Protein AF-A0A7W1PFG7-F1 (afdb_monomer)

Radius of gyration: 17.58 Å; Cα contacts (8 Å, |Δi|>4): 79; chains: 1; bounding box: 38×34×42 Å

Sequence (117 aa):
MRPTDVVSVFAPPLLTSGVEWMVAGGVAAIVYGEPRFTQDVDIVAALHPSNASAFAGLFPDSDFYRFRFQGASERHLRDVRAMLRVLGDTVDVAALQHEADVMGLSAQWEEMERLGE

Mean predicted aligned error: 11.31 Å

pLDDT: mean 84.61, std 11.27, range [48.56, 95.88]

Solvent-accessible surface area (backbone atoms only — not comparable to full-atom values): 7364 Å² total; per-residue (Å²): 131,81,73,85,52,66,62,72,66,54,46,62,54,47,70,74,63,78,54,57,66,46,73,33,63,58,54,38,39,43,76,76,68,42,93,71,91,65,94,66,76,42,73,51,65,68,72,46,89,91,44,46,67,60,60,55,58,65,57,44,74,92,84,34,92,78,84,89,75,94,54,78,68,63,50,54,29,53,50,52,44,52,48,51,64,73,48,41,92,82,49,66,61,68,60,52,50,52,51,31,48,76,73,70,36,48,69,57,50,55,49,30,59,59,77,71,120

Structure (mmCIF, N/CA/C/O backbone):
data_AF-A0A7W1PFG7-F1
#
_entry.id   AF-A0A7W1PFG7-F1
#
loop_
_atom_site.group_PDB
_atom_site.id
_atom_site.type_symbol
_atom_site.label_atom_id
_atom_site.label_alt_id
_atom_site.label_comp_id
_atom_site.label_asym_id
_atom_site.label_entity_id
_atom_site.label_seq_id
_atom_site.pdbx_PDB_ins_code
_atom_site.Cartn_x
_atom_site.Cartn_y
_atom_site.Cartn_z
_atom_site.occupancy
_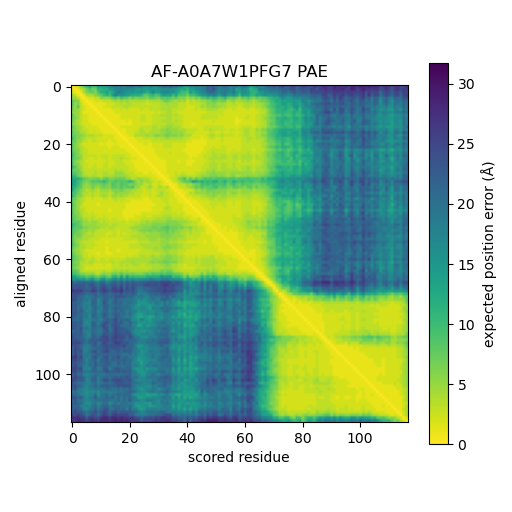atom_site.B_iso_or_equiv
_atom_site.auth_seq_id
_atom_site.auth_comp_id
_atom_site.auth_asym_id
_atom_site.auth_atom_id
_atom_site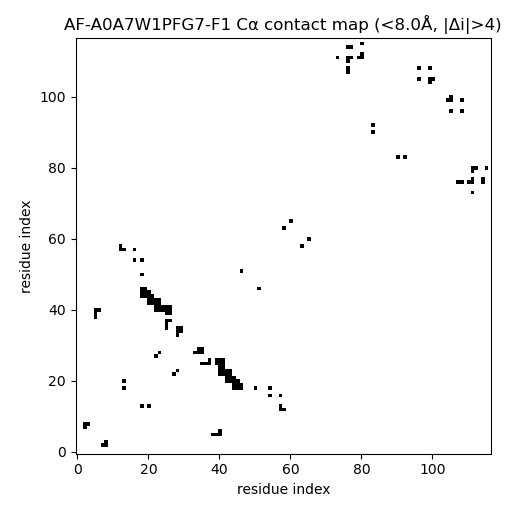.pdbx_PDB_model_num
ATOM 1 N N . MET A 1 1 ? 5.955 20.129 8.516 1.00 50.41 1 MET A N 1
ATOM 2 C CA . MET A 1 1 ? 6.401 19.303 7.373 1.00 50.41 1 MET A CA 1
ATOM 3 C C . MET A 1 1 ? 5.638 17.993 7.452 1.00 50.41 1 MET A C 1
ATOM 5 O O . MET A 1 1 ? 5.497 17.498 8.564 1.00 50.41 1 MET A O 1
ATOM 9 N N . ARG A 1 2 ? 5.073 17.481 6.351 1.00 58.06 2 ARG A N 1
ATOM 10 C CA . ARG A 1 2 ? 4.454 16.145 6.381 1.00 58.06 2 ARG A CA 1
ATOM 11 C C . ARG A 1 2 ? 5.570 15.100 6.549 1.00 58.06 2 ARG A C 1
ATOM 13 O O . ARG A 1 2 ? 6.618 15.296 5.930 1.00 58.06 2 ARG A O 1
ATOM 20 N N . PRO A 1 3 ? 5.394 14.068 7.393 1.00 62.53 3 PRO A N 1
ATOM 21 C CA . PRO A 1 3 ? 6.336 12.956 7.461 1.00 62.53 3 PRO A CA 1
ATOM 22 C C . PRO A 1 3 ? 6.550 12.373 6.063 1.00 62.53 3 PRO A C 1
ATOM 24 O O . PRO A 1 3 ? 5.598 12.258 5.292 1.00 62.53 3 PRO A O 1
ATOM 27 N N . THR A 1 4 ? 7.799 12.073 5.717 1.00 66.50 4 THR A N 1
ATOM 28 C CA . THR A 1 4 ? 8.158 11.477 4.421 1.00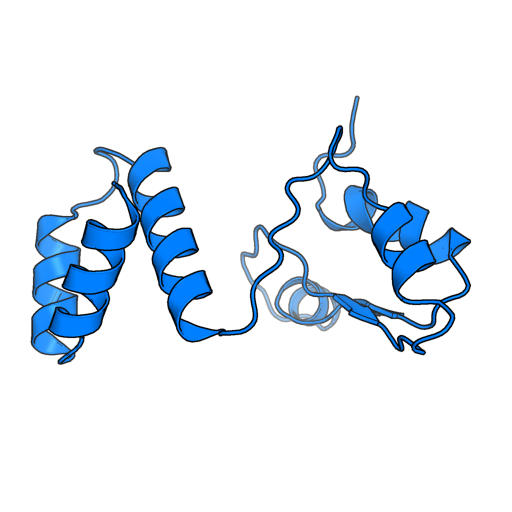 66.50 4 THR A CA 1
ATOM 29 C C . THR A 1 4 ? 8.253 9.958 4.486 1.00 66.50 4 THR A C 1
ATOM 31 O O . THR A 1 4 ? 8.387 9.321 3.447 1.00 66.50 4 THR A O 1
ATOM 34 N N . ASP A 1 5 ? 8.213 9.364 5.680 1.00 82.31 5 ASP A N 1
ATOM 35 C CA . ASP A 1 5 ? 8.140 7.918 5.822 1.00 82.31 5 ASP A CA 1
ATOM 36 C C . ASP A 1 5 ? 6.696 7.442 5.627 1.00 82.31 5 ASP A C 1
ATOM 38 O O . ASP A 1 5 ? 5.745 7.999 6.180 1.00 82.31 5 ASP A O 1
ATOM 42 N N . VAL A 1 6 ? 6.536 6.392 4.824 1.00 80.69 6 VAL A N 1
ATOM 43 C CA . VAL A 1 6 ? 5.219 5.858 4.463 1.00 80.69 6 VAL A CA 1
ATOM 44 C C . VAL A 1 6 ? 4.434 5.392 5.691 1.00 80.69 6 VAL A C 1
ATOM 46 O O . VAL A 1 6 ? 3.231 5.612 5.770 1.00 80.69 6 VAL A O 1
ATOM 49 N N . VAL A 1 7 ? 5.095 4.839 6.710 1.00 87.12 7 VAL A N 1
ATOM 50 C CA . VAL A 1 7 ? 4.419 4.331 7.913 1.00 87.12 7 VAL A CA 1
ATOM 51 C C . VAL A 1 7 ? 3.742 5.456 8.697 1.00 87.12 7 VAL A C 1
ATOM 53 O O . VAL A 1 7 ? 2.574 5.323 9.058 1.00 87.12 7 VAL A O 1
ATOM 56 N N . SER A 1 8 ? 4.416 6.585 8.916 1.00 87.62 8 SER A N 1
ATOM 57 C CA . SER A 1 8 ? 3.855 7.713 9.672 1.00 87.62 8 SER A CA 1
ATOM 58 C C . SER A 1 8 ? 2.718 8.427 8.945 1.00 87.62 8 SER A C 1
ATOM 60 O O . SER A 1 8 ? 1.941 9.130 9.590 1.00 87.62 8 SER A O 1
ATOM 62 N N . VAL A 1 9 ? 2.587 8.249 7.627 1.00 89.12 9 VAL A N 1
ATOM 63 C CA . VAL A 1 9 ? 1.434 8.752 6.868 1.00 89.12 9 VAL A CA 1
ATOM 64 C C . VAL A 1 9 ? 0.184 7.908 7.141 1.00 89.12 9 VAL A C 1
ATOM 66 O O . VAL A 1 9 ? -0.891 8.468 7.349 1.00 89.12 9 VAL A O 1
ATOM 69 N N . PHE A 1 10 ? 0.311 6.576 7.178 1.00 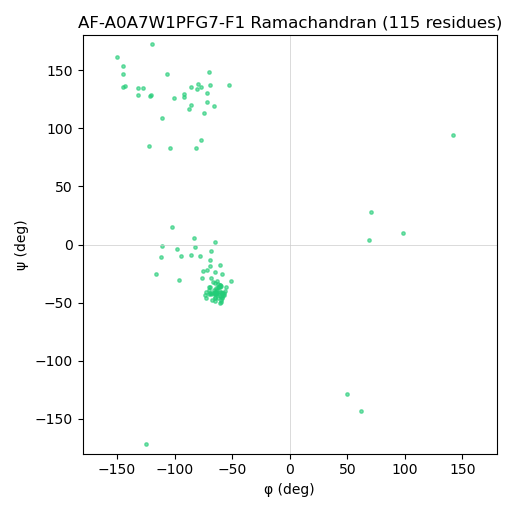91.00 10 PHE A N 1
ATOM 70 C CA . PHE A 1 10 ? -0.842 5.666 7.254 1.00 91.00 10 PHE A CA 1
ATOM 71 C C . PHE A 1 10 ? -1.189 5.187 8.671 1.00 91.00 10 PHE A C 1
ATOM 73 O O . PHE A 1 10 ? -2.361 4.950 8.957 1.00 91.00 10 PHE A O 1
ATOM 80 N N . ALA A 1 11 ? -0.219 5.057 9.579 1.00 91.38 11 ALA A N 1
ATOM 81 C CA . ALA A 1 11 ? -0.454 4.505 10.915 1.00 91.38 11 ALA A CA 1
ATOM 82 C C . ALA A 1 11 ? -1.376 5.363 11.810 1.00 91.38 11 ALA A C 1
ATOM 84 O O . ALA A 1 11 ? -2.237 4.781 12.473 1.00 91.38 11 ALA A O 1
ATOM 85 N N . PRO A 1 12 ? -1.273 6.711 11.860 1.00 92.44 12 PRO A N 1
ATOM 86 C CA . PRO A 1 12 ? -2.081 7.492 12.798 1.00 92.44 12 PRO A CA 1
ATOM 87 C C . PRO A 1 12 ? -3.603 7.377 12.576 1.00 92.44 12 PRO A C 1
ATOM 89 O O . PRO A 1 12 ? -4.301 7.123 13.559 1.00 92.44 12 PRO A O 1
ATOM 92 N N . PRO A 1 13 ? -4.145 7.479 11.340 1.00 93.06 13 PRO A N 1
ATOM 93 C CA . PRO A 1 13 ? -5.572 7.236 11.098 1.00 93.06 13 PRO A CA 1
ATOM 94 C C . PRO A 1 13 ? -6.014 5.803 11.434 1.00 93.06 13 PRO A C 1
ATOM 96 O O . PRO A 1 13 ? -7.126 5.593 11.913 1.00 93.06 13 PRO A O 1
ATOM 99 N N . LEU A 1 14 ? -5.148 4.804 11.219 1.00 93.56 14 LEU A N 1
ATOM 100 C CA . LEU A 1 14 ? -5.454 3.403 11.529 1.00 93.56 14 LEU A CA 1
ATOM 101 C C . LEU A 1 14 ? -5.534 3.158 13.040 1.00 93.56 14 LEU A C 1
ATOM 103 O O . LEU A 1 14 ? -6.461 2.492 13.500 1.00 93.56 14 LEU A O 1
ATOM 107 N N . LEU A 1 15 ? -4.621 3.739 13.826 1.00 92.44 15 LEU A N 1
ATOM 108 C CA . LEU A 1 15 ? -4.610 3.624 15.290 1.00 92.44 15 LEU A CA 1
ATOM 109 C C . LEU A 1 15 ? -5.882 4.180 15.9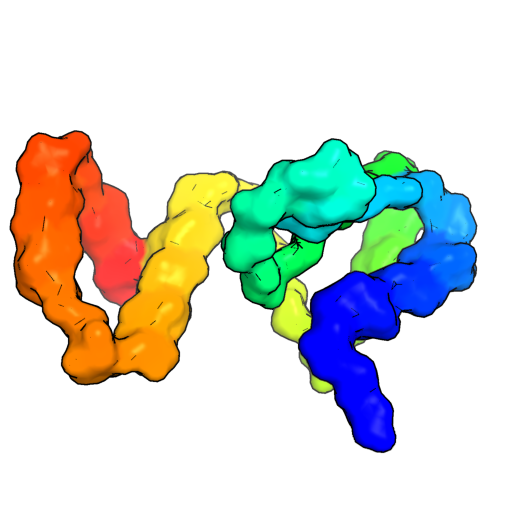42 1.00 92.44 15 LEU A C 1
ATOM 111 O O . LEU A 1 15 ? -6.346 3.635 16.941 1.00 92.44 15 LEU A O 1
ATOM 115 N N . THR A 1 16 ? -6.461 5.244 15.385 1.00 91.56 16 THR A N 1
ATOM 116 C CA . THR A 1 16 ? -7.683 5.864 15.922 1.00 91.56 16 THR A CA 1
ATOM 117 C C . THR A 1 16 ? -8.970 5.213 15.413 1.00 91.56 16 THR A C 1
ATOM 119 O O . THR A 1 16 ? -10.045 5.507 15.932 1.00 91.56 16 THR A O 1
ATOM 122 N N . SER A 1 17 ? -8.880 4.309 14.433 1.00 92.06 17 SER A N 1
ATOM 123 C CA . SER A 1 17 ? -10.043 3.687 13.788 1.00 92.06 17 SER A CA 1
ATOM 124 C C . SER A 1 17 ? -10.740 2.610 14.623 1.00 92.06 17 SER A C 1
ATOM 126 O O . SER A 1 17 ? -11.900 2.290 14.365 1.00 92.06 17 SER A O 1
ATOM 128 N N . GLY A 1 18 ? -10.030 2.010 15.586 1.00 89.44 18 GLY A N 1
ATOM 129 C CA . GLY A 1 18 ? -10.500 0.840 16.336 1.00 89.44 18 GLY A CA 1
ATOM 130 C C . GLY A 1 18 ? -10.600 -0.456 15.516 1.00 89.44 18 GLY A C 1
ATOM 131 O O . GLY A 1 18 ? -11.056 -1.466 16.045 1.00 89.44 18 GLY A O 1
ATOM 132 N N . VAL A 1 19 ? -10.190 -0.448 14.242 1.00 91.69 19 VAL A N 1
ATOM 133 C CA . VAL A 1 19 ? -10.068 -1.649 13.405 1.00 91.69 19 VAL A CA 1
ATOM 134 C C . VAL A 1 19 ? -8.763 -2.358 13.747 1.00 91.69 19 VAL A C 1
ATOM 136 O O . VAL A 1 19 ? -7.739 -1.707 13.917 1.00 91.69 19 VAL A O 1
ATOM 139 N N . GLU A 1 20 ? -8.780 -3.686 13.842 1.00 93.69 20 GLU A N 1
ATOM 140 C CA . GLU A 1 20 ? -7.548 -4.466 13.980 1.00 93.69 20 GLU A CA 1
ATOM 141 C C . GLU A 1 20 ? -6.784 -4.464 12.651 1.00 93.69 20 GLU A C 1
ATOM 143 O O . GLU A 1 20 ? -7.360 -4.717 11.589 1.00 93.69 20 GLU A O 1
ATOM 148 N N . TRP A 1 21 ? -5.491 -4.151 12.694 1.00 94.56 21 TRP A N 1
ATOM 149 C CA . TRP A 1 21 ? -4.659 -4.034 11.503 1.00 94.56 21 TRP A CA 1
ATOM 150 C C . TRP A 1 21 ? -3.208 -4.405 11.793 1.00 94.56 21 TRP A C 1
ATOM 152 O O . TRP A 1 21 ? -2.758 -4.386 12.938 1.00 94.56 21 TRP A O 1
ATOM 162 N N . MET A 1 22 ? -2.463 -4.708 10.735 1.00 94.38 22 MET A N 1
ATOM 163 C CA . MET A 1 22 ? -1.020 -4.912 10.793 1.00 94.38 22 MET A CA 1
ATOM 164 C C . MET A 1 22 ? -0.338 -4.411 9.520 1.00 94.38 22 MET A C 1
ATOM 166 O O . MET A 1 22 ? -0.942 -4.388 8.444 1.00 94.38 22 MET A O 1
ATOM 170 N N . VAL A 1 23 ? 0.938 -4.044 9.651 1.00 93.38 23 VAL A N 1
ATOM 171 C CA . VAL A 1 23 ? 1.829 -3.816 8.509 1.00 93.38 23 VAL A CA 1
ATOM 172 C C . VAL A 1 23 ? 2.273 -5.165 7.950 1.00 93.38 23 VAL A C 1
ATOM 174 O O . VAL A 1 23 ? 2.650 -6.059 8.705 1.00 93.38 23 VAL A O 1
ATOM 177 N N . ALA A 1 24 ? 2.252 -5.295 6.630 1.00 92.31 24 ALA A N 1
ATOM 178 C CA . ALA A 1 24 ? 2.707 -6.466 5.897 1.00 92.31 24 ALA A CA 1
ATOM 179 C C . ALA A 1 24 ? 3.767 -6.077 4.848 1.00 92.31 24 ALA A C 1
ATOM 181 O O . ALA A 1 24 ? 4.270 -4.950 4.823 1.00 92.31 24 ALA A O 1
ATOM 182 N N . GLY A 1 25 ? 4.132 -7.039 3.998 1.00 91.69 25 GLY A N 1
ATOM 183 C CA . GLY A 1 25 ? 4.964 -6.800 2.821 1.00 91.69 25 GLY A CA 1
ATOM 184 C C . GLY A 1 25 ? 6.366 -6.277 3.129 1.00 91.69 25 GLY A C 1
ATOM 185 O O . GLY A 1 25 ? 7.009 -6.702 4.092 1.00 91.69 25 GLY A O 1
ATOM 186 N N . GLY A 1 26 ? 6.863 -5.377 2.276 1.00 91.31 26 GLY A N 1
ATOM 187 C CA . GLY A 1 26 ? 8.253 -4.910 2.316 1.00 91.31 26 GLY A CA 1
ATOM 188 C C . GLY A 1 26 ? 8.639 -4.234 3.632 1.00 91.31 26 GLY A C 1
ATOM 189 O O . GLY A 1 26 ? 9.710 -4.510 4.167 1.00 91.31 26 GLY A O 1
ATOM 190 N N . VAL A 1 27 ? 7.752 -3.407 4.193 1.00 91.94 27 VAL A N 1
ATOM 191 C CA . VAL A 1 27 ? 8.000 -2.731 5.476 1.00 91.94 27 VAL A CA 1
ATOM 192 C C . VAL A 1 27 ? 8.103 -3.740 6.621 1.00 91.94 27 VAL A C 1
ATOM 194 O O . VAL A 1 27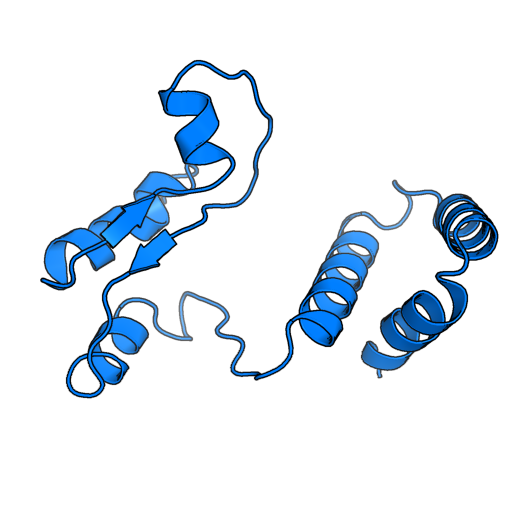 ? 9.003 -3.626 7.451 1.00 91.94 27 VAL A O 1
ATOM 197 N N . ALA A 1 28 ? 7.233 -4.754 6.657 1.00 92.00 28 ALA A N 1
ATOM 198 C CA . ALA A 1 28 ? 7.315 -5.803 7.671 1.00 92.00 28 ALA A CA 1
ATOM 199 C C . ALA A 1 28 ? 8.629 -6.598 7.558 1.00 92.00 28 ALA A C 1
ATOM 201 O O . ALA A 1 28 ? 9.288 -6.828 8.569 1.00 92.00 28 ALA A O 1
ATOM 202 N N . ALA A 1 29 ? 9.059 -6.948 6.342 1.00 91.81 29 ALA A N 1
ATOM 203 C CA . ALA A 1 29 ? 10.320 -7.659 6.112 1.00 91.81 29 ALA A CA 1
ATOM 204 C C . ALA A 1 29 ? 11.539 -6.883 6.651 1.00 91.81 29 ALA A C 1
ATOM 206 O O . ALA A 1 29 ? 12.389 -7.463 7.328 1.00 91.81 29 ALA A O 1
ATOM 207 N N . ILE A 1 30 ? 11.571 -5.558 6.453 1.00 91.06 30 ILE A N 1
ATOM 208 C CA . ILE A 1 30 ? 12.618 -4.678 7.003 1.00 91.06 30 ILE A CA 1
ATOM 209 C C . ILE A 1 30 ? 12.652 -4.748 8.534 1.00 91.06 30 ILE A C 1
ATOM 211 O O . ILE A 1 30 ? 13.727 -4.872 9.121 1.00 91.06 30 ILE A O 1
ATOM 215 N N . VAL A 1 31 ? 11.487 -4.710 9.192 1.00 88.06 31 VAL A N 1
ATOM 216 C CA . VAL A 1 31 ? 11.386 -4.800 10.661 1.00 88.06 31 VAL A CA 1
ATOM 217 C C . VAL A 1 31 ? 11.915 -6.138 11.184 1.00 88.06 31 VAL A C 1
ATOM 219 O O . VAL A 1 31 ? 12.564 -6.170 12.228 1.00 88.06 31 VAL A O 1
ATOM 222 N N . TYR A 1 32 ? 11.691 -7.231 10.451 1.00 88.69 32 TYR A N 1
ATOM 223 C CA . TYR A 1 32 ? 12.203 -8.561 10.797 1.00 88.69 32 TYR A CA 1
ATOM 224 C C . TYR A 1 32 ? 13.650 -8.821 10.340 1.00 88.69 32 TYR A C 1
ATOM 226 O O . TYR A 1 32 ? 14.170 -9.914 10.561 1.00 88.69 32 TYR A O 1
ATOM 234 N N . GLY A 1 33 ? 14.333 -7.814 9.786 1.00 89.25 33 GLY A N 1
ATOM 235 C CA . GLY A 1 33 ? 15.770 -7.852 9.514 1.00 89.25 33 GLY A CA 1
ATOM 236 C C . GLY A 1 33 ? 16.160 -8.205 8.079 1.00 89.25 33 GLY A C 1
ATOM 237 O O . GLY A 1 33 ? 17.345 -8.409 7.824 1.00 89.25 33 GLY A O 1
ATOM 238 N N . GLU A 1 34 ? 15.214 -8.250 7.139 1.00 83.50 34 GLU A N 1
ATOM 239 C CA . GLU A 1 34 ? 15.522 -8.411 5.716 1.00 83.50 34 GLU A CA 1
ATOM 240 C C . GLU A 1 34 ? 15.773 -7.044 5.055 1.00 83.50 34 GLU A C 1
ATOM 242 O O . GLU A 1 34 ? 14.860 -6.217 4.974 1.00 83.50 34 GLU A O 1
ATOM 247 N N . PRO A 1 35 ? 16.987 -6.768 4.540 1.00 84.06 35 PRO A N 1
ATOM 248 C CA . PRO A 1 35 ? 17.250 -5.533 3.816 1.00 84.06 35 PRO A CA 1
ATOM 249 C C . PRO A 1 35 ? 16.436 -5.502 2.523 1.00 84.06 35 PRO A C 1
ATOM 251 O O . PRO A 1 35 ? 16.621 -6.337 1.637 1.00 84.06 35 PRO A O 1
ATOM 254 N N . ARG A 1 36 ? 15.552 -4.513 2.390 1.00 83.56 36 ARG A N 1
ATOM 255 C CA . ARG A 1 36 ? 14.736 -4.329 1.191 1.00 83.56 36 ARG A CA 1
ATOM 256 C C . ARG A 1 36 ? 14.529 -2.852 0.905 1.00 83.56 36 ARG A C 1
ATOM 258 O O . ARG A 1 36 ? 14.410 -2.041 1.818 1.00 83.56 36 ARG A O 1
ATOM 265 N N . PHE A 1 37 ? 14.451 -2.518 -0.375 1.00 83.19 37 PHE A N 1
ATOM 266 C CA . PHE A 1 37 ? 13.915 -1.239 -0.811 1.00 83.19 37 PHE A CA 1
ATOM 267 C C . PHE A 1 37 ? 12.415 -1.399 -1.073 1.00 83.19 37 PHE A C 1
ATOM 269 O O . PHE A 1 37 ? 12.011 -2.303 -1.801 1.00 83.19 37 PHE A O 1
ATOM 276 N N . THR A 1 38 ? 11.600 -0.545 -0.463 1.00 84.12 38 THR A N 1
ATOM 277 C CA . THR A 1 38 ? 10.142 -0.502 -0.640 1.00 84.12 38 THR A CA 1
ATOM 278 C C . THR A 1 38 ? 9.732 0.969 -0.608 1.00 84.12 38 THR A C 1
ATOM 280 O O . THR A 1 38 ? 10.270 1.737 0.192 1.00 84.12 38 THR A O 1
ATOM 283 N N . GLN A 1 39 ? 8.843 1.387 -1.507 1.00 85.31 39 GLN A N 1
ATOM 284 C CA . GLN A 1 39 ? 8.323 2.765 -1.553 1.00 85.31 39 GLN A CA 1
ATOM 285 C C . GLN A 1 39 ? 6.843 2.853 -1.169 1.00 85.31 39 GLN A C 1
ATOM 287 O O . GLN A 1 39 ? 6.271 3.939 -1.117 1.00 85.31 39 GLN A O 1
ATOM 292 N N . ASP A 1 40 ? 6.238 1.712 -0.885 1.00 87.31 40 ASP A N 1
ATOM 293 C CA . ASP A 1 40 ? 4.856 1.509 -0.496 1.00 87.31 40 ASP A CA 1
ATOM 294 C C . ASP A 1 40 ? 4.774 0.867 0.897 1.00 87.31 40 ASP A C 1
ATOM 296 O O . ASP A 1 40 ? 5.777 0.488 1.510 1.00 87.31 40 ASP A O 1
ATOM 300 N N . VAL A 1 41 ? 3.551 0.784 1.418 1.00 91.00 41 VAL A N 1
ATOM 301 C CA . VAL A 1 41 ? 3.234 0.038 2.633 1.00 91.00 41 VAL A CA 1
ATOM 302 C C . VAL A 1 41 ? 2.014 -0.832 2.379 1.00 91.00 41 VAL A C 1
ATOM 304 O O . VAL A 1 41 ? 0.974 -0.353 1.925 1.00 91.00 41 VAL A O 1
ATOM 307 N N . ASP A 1 42 ? 2.139 -2.111 2.706 1.00 92.19 42 ASP A N 1
ATOM 308 C CA . ASP A 1 42 ? 1.027 -3.048 2.687 1.00 92.19 42 ASP A CA 1
ATOM 309 C C . ASP A 1 42 ? 0.371 -3.078 4.068 1.00 92.19 42 ASP A C 1
ATOM 311 O O . ASP A 1 42 ? 1.044 -3.254 5.087 1.00 92.19 42 ASP A O 1
ATOM 315 N N . ILE A 1 43 ? -0.951 -2.925 4.106 1.00 92.31 43 ILE A N 1
ATOM 316 C CA . ILE A 1 43 ? -1.744 -2.987 5.336 1.00 92.31 43 ILE A CA 1
ATOM 317 C C . ILE A 1 43 ? -2.779 -4.099 5.201 1.00 92.31 43 ILE A C 1
ATOM 319 O O . ILE A 1 43 ? -3.568 -4.117 4.257 1.00 92.31 43 ILE A O 1
ATOM 323 N N . VAL A 1 44 ? -2.812 -5.000 6.181 1.00 93.75 44 VAL A N 1
ATOM 324 C CA . VAL A 1 44 ? -3.910 -5.958 6.359 1.00 93.75 44 VAL A CA 1
ATOM 325 C C . VAL A 1 44 ? -4.808 -5.422 7.464 1.00 93.75 44 VAL A C 1
ATOM 327 O O . VAL A 1 44 ? -4.322 -5.135 8.554 1.00 93.75 44 VAL A O 1
ATOM 330 N N . ALA A 1 45 ? -6.105 -5.281 7.192 1.00 92.50 45 ALA A N 1
ATOM 331 C CA . ALA A 1 45 ? -7.091 -4.789 8.152 1.00 92.50 45 ALA A CA 1
ATOM 332 C C . ALA A 1 45 ? -8.277 -5.757 8.265 1.00 92.50 45 ALA A C 1
ATOM 334 O O . ALA A 1 45 ? -8.819 -6.216 7.256 1.00 92.50 45 ALA A O 1
ATOM 335 N N . ALA A 1 46 ? -8.704 -6.045 9.494 1.00 93.38 46 ALA A N 1
ATOM 336 C CA . ALA A 1 46 ? -9.850 -6.895 9.791 1.00 93.38 46 ALA A CA 1
ATOM 337 C C . ALA A 1 46 ? -11.156 -6.093 9.667 1.00 93.38 46 ALA A C 1
ATOM 339 O O . ALA A 1 46 ? -11.699 -5.561 10.639 1.00 93.38 46 ALA A O 1
ATOM 340 N N . LEU A 1 47 ? -11.655 -5.973 8.437 1.00 91.44 47 LEU A N 1
ATOM 341 C CA . LEU A 1 47 ? -12.869 -5.215 8.143 1.00 91.44 47 LEU A CA 1
ATOM 342 C C . LEU A 1 47 ? -14.130 -6.061 8.329 1.00 91.44 47 LEU A C 1
ATOM 344 O O . LEU A 1 47 ? -14.235 -7.187 7.847 1.00 91.44 47 LEU A O 1
ATOM 348 N N . HIS A 1 48 ? -15.128 -5.459 8.967 1.00 88.62 48 HIS A N 1
ATOM 349 C CA . HIS A 1 48 ? -16.496 -5.955 9.018 1.00 88.62 48 HIS A CA 1
ATOM 350 C C . HIS A 1 48 ? -17.368 -5.067 8.113 1.00 88.62 48 HIS A C 1
ATOM 352 O O . HIS A 1 48 ? -17.136 -3.858 8.041 1.00 88.62 48 HIS A O 1
ATOM 358 N N . PRO A 1 49 ? -18.416 -5.589 7.448 1.00 88.31 49 PRO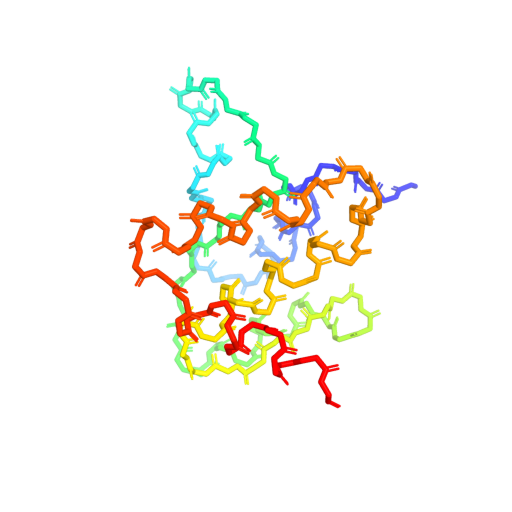 A N 1
ATOM 359 C CA . PRO A 1 49 ? -19.286 -4.767 6.602 1.00 88.31 49 PRO A CA 1
ATOM 360 C C . PRO A 1 49 ? -19.819 -3.496 7.285 1.00 88.31 49 PRO A C 1
ATOM 362 O O . PRO A 1 49 ? -19.985 -2.469 6.632 1.00 88.31 49 PRO A O 1
ATOM 365 N N . SER A 1 50 ? -20.025 -3.533 8.607 1.00 89.88 50 SER A N 1
ATOM 366 C CA . SER A 1 50 ? -20.474 -2.370 9.387 1.00 89.88 50 SER A CA 1
ATOM 367 C C . SER A 1 50 ? -19.419 -1.273 9.579 1.00 89.88 50 SER A C 1
ATOM 369 O O . SER A 1 50 ? -19.799 -0.140 9.856 1.00 89.88 50 SER A O 1
ATOM 371 N N . ASN A 1 51 ? -18.121 -1.574 9.455 1.00 88.31 51 ASN A N 1
ATOM 372 C CA . ASN A 1 51 ? -17.035 -0.608 9.663 1.00 88.31 51 ASN A CA 1
ATOM 373 C C . ASN A 1 51 ? -16.268 -0.256 8.377 1.00 88.31 51 ASN A C 1
ATOM 375 O O . ASN A 1 51 ? -15.543 0.735 8.361 1.00 88.31 51 ASN A O 1
ATOM 379 N N . ALA A 1 52 ? -16.481 -0.989 7.280 1.00 86.69 52 ALA A N 1
ATOM 380 C CA . ALA A 1 52 ? -15.763 -0.785 6.023 1.00 86.69 52 ALA A CA 1
ATOM 381 C C . ALA A 1 52 ? -15.894 0.647 5.468 1.00 86.69 52 ALA A C 1
ATOM 383 O O . ALA A 1 52 ? -14.908 1.231 5.022 1.00 86.69 52 ALA A O 1
ATOM 384 N N . SER A 1 53 ? -17.090 1.249 5.530 1.00 86.31 53 SER A N 1
ATOM 385 C CA . SER A 1 53 ? -17.292 2.628 5.059 1.00 86.31 53 SER A CA 1
ATOM 386 C C . SER A 1 53 ? -16.591 3.663 5.943 1.00 86.31 53 SER A C 1
ATOM 388 O O . SER A 1 53 ? -16.087 4.658 5.426 1.00 86.31 53 SER A O 1
ATOM 390 N N . ALA A 1 54 ? -16.560 3.441 7.260 1.00 87.94 54 ALA A N 1
ATOM 391 C CA . ALA A 1 54 ? -15.874 4.326 8.198 1.00 87.94 54 ALA A CA 1
ATOM 392 C C . ALA A 1 54 ? -14.353 4.230 8.022 1.00 87.94 54 ALA A C 1
ATOM 394 O O . ALA A 1 54 ? -13.681 5.252 7.948 1.00 87.94 54 ALA A O 1
ATOM 395 N N . PHE A 1 55 ? -13.835 3.011 7.849 1.00 90.06 55 PHE A N 1
ATOM 396 C CA . PHE A 1 55 ? -12.428 2.760 7.550 1.00 90.06 55 PHE A CA 1
ATOM 397 C C . PHE A 1 55 ? -11.985 3.452 6.257 1.00 90.06 55 PHE A C 1
ATOM 399 O O . PHE A 1 55 ? -10.975 4.145 6.222 1.00 90.06 55 PHE A O 1
ATOM 406 N N . ALA A 1 56 ? -12.789 3.340 5.200 1.00 87.06 56 ALA A N 1
ATOM 407 C CA . ALA A 1 56 ? -12.585 4.076 3.959 1.00 87.06 56 ALA A CA 1
ATOM 408 C C . ALA A 1 56 ? -12.501 5.602 4.174 1.00 87.06 56 ALA A C 1
ATOM 410 O O . ALA A 1 56 ? -11.737 6.278 3.492 1.00 87.06 56 ALA A O 1
ATOM 411 N N . GLY A 1 57 ? -13.285 6.145 5.107 1.00 90.44 57 GLY A N 1
ATOM 412 C CA . GLY A 1 57 ? -13.297 7.571 5.440 1.00 90.44 57 GLY A CA 1
ATOM 413 C C . GLY A 1 57 ? -12.038 8.080 6.148 1.00 90.44 57 GLY A C 1
ATOM 414 O O . GLY A 1 57 ? -11.845 9.290 6.199 1.00 90.44 57 GLY A O 1
ATOM 415 N N . LEU A 1 58 ? -11.168 7.196 6.652 1.00 92.12 58 LEU A N 1
ATOM 416 C CA . LEU A 1 58 ? -9.886 7.575 7.267 1.00 92.12 58 LEU A CA 1
ATOM 417 C C . LEU A 1 58 ? -8.918 8.218 6.265 1.00 92.12 58 LEU A C 1
ATOM 419 O O . LEU A 1 58 ? -8.027 8.965 6.660 1.00 92.12 58 LEU A O 1
ATOM 423 N N . PHE A 1 59 ? -9.104 7.919 4.978 1.00 90.94 59 PHE A N 1
ATOM 424 C CA . PHE A 1 59 ? -8.269 8.382 3.878 1.00 90.94 59 PHE A CA 1
ATOM 425 C C . PHE A 1 59 ? -9.155 9.133 2.875 1.00 90.94 59 PHE A C 1
ATOM 427 O O . PHE A 1 59 ? -9.690 8.522 1.946 1.00 90.94 59 PHE A O 1
ATOM 434 N N . PRO A 1 60 ? -9.411 10.433 3.093 1.00 89.31 60 PRO A N 1
ATOM 435 C CA . PRO A 1 60 ? -10.319 11.199 2.248 1.00 89.31 60 PRO A CA 1
ATOM 436 C C . PRO A 1 60 ? -9.731 11.435 0.851 1.00 89.31 60 PRO A C 1
ATOM 438 O O . PRO A 1 60 ? -8.525 11.632 0.703 1.00 89.31 60 PRO A O 1
ATOM 441 N N . ASP A 1 61 ? -10.604 11.504 -0.160 1.00 84.44 61 ASP A N 1
ATOM 442 C CA . ASP A 1 61 ? -10.222 11.721 -1.568 1.00 84.44 61 ASP A CA 1
ATOM 443 C C . ASP A 1 61 ? -9.488 13.061 -1.800 1.00 84.44 61 ASP A C 1
ATOM 445 O O . ASP A 1 61 ? -8.823 13.242 -2.816 1.00 84.44 61 ASP A O 1
ATOM 449 N N . SER A 1 62 ? -9.594 14.008 -0.857 1.00 88.19 62 SER A N 1
ATOM 450 C CA . SER A 1 62 ? -8.852 15.276 -0.877 1.00 88.19 62 SER A CA 1
ATOM 451 C C . SER A 1 62 ? -7.349 15.102 -0.667 1.00 88.19 62 SER A C 1
ATOM 453 O O . SER A 1 62 ? -6.572 15.925 -1.146 1.00 88.19 62 SER A O 1
ATOM 455 N N . ASP A 1 63 ? -6.952 14.053 0.056 1.00 86.19 63 ASP A N 1
ATOM 456 C CA . ASP A 1 63 ? -5.566 13.807 0.458 1.00 86.19 63 ASP A CA 1
ATOM 457 C C . ASP A 1 63 ? -4.994 12.527 -0.164 1.00 86.19 63 ASP A C 1
ATOM 459 O O . ASP A 1 63 ? -3.779 12.415 -0.332 1.00 86.19 63 ASP A O 1
ATOM 463 N N . PHE A 1 64 ? -5.858 11.571 -0.521 1.00 86.69 64 PHE A N 1
ATOM 464 C CA . PHE A 1 64 ? -5.475 10.252 -1.010 1.00 86.69 64 PHE A CA 1
ATOM 465 C C . PHE A 1 64 ? -6.242 9.884 -2.275 1.00 86.69 64 PHE A C 1
ATOM 467 O O . PHE A 1 64 ? -7.464 9.970 -2.333 1.00 86.69 64 PHE A O 1
ATOM 474 N N . TYR A 1 65 ? -5.532 9.365 -3.272 1.00 81.81 65 TYR A N 1
ATOM 475 C CA . TYR A 1 65 ? -6.178 8.746 -4.422 1.00 81.81 65 TYR A CA 1
ATOM 476 C C . TYR A 1 65 ? -6.790 7.400 -4.019 1.00 81.81 65 TYR A C 1
ATOM 478 O O . TYR A 1 65 ? -6.087 6.506 -3.546 1.00 81.81 65 TYR A O 1
ATOM 486 N N . ARG A 1 66 ? -8.102 7.237 -4.227 1.00 75.56 66 ARG A N 1
ATOM 487 C CA . ARG A 1 66 ? -8.826 5.993 -3.942 1.00 75.56 66 ARG A CA 1
ATOM 488 C C . ARG A 1 66 ? -9.294 5.313 -5.217 1.00 75.56 66 ARG A C 1
ATOM 490 O O . ARG A 1 66 ? -10.250 5.734 -5.862 1.00 75.56 66 ARG A O 1
ATOM 497 N N . PHE A 1 67 ? -8.664 4.192 -5.535 1.00 62.12 67 PHE A N 1
ATOM 498 C CA . PHE A 1 67 ? -9.095 3.331 -6.630 1.00 62.12 67 PHE A CA 1
ATOM 499 C C . PHE A 1 67 ? -10.179 2.367 -6.127 1.00 62.12 67 PHE A C 1
ATOM 501 O O . PHE A 1 67 ? -9.943 1.586 -5.207 1.00 62.12 67 PHE A O 1
ATOM 508 N N . ARG A 1 68 ? -11.386 2.407 -6.708 1.00 58.88 68 ARG A N 1
ATOM 509 C CA . ARG A 1 68 ? -12.446 1.418 -6.439 1.00 58.88 68 ARG A CA 1
ATOM 510 C C . ARG A 1 68 ? -12.568 0.429 -7.597 1.00 58.88 68 ARG A C 1
ATOM 512 O O . ARG A 1 68 ? -13.471 0.620 -8.396 1.00 58.88 68 ARG A O 1
ATOM 519 N N . PHE A 1 69 ? -11.755 -0.628 -7.690 1.00 52.25 69 PHE A N 1
ATOM 520 C CA . PHE A 1 69 ? -12.042 -1.692 -8.6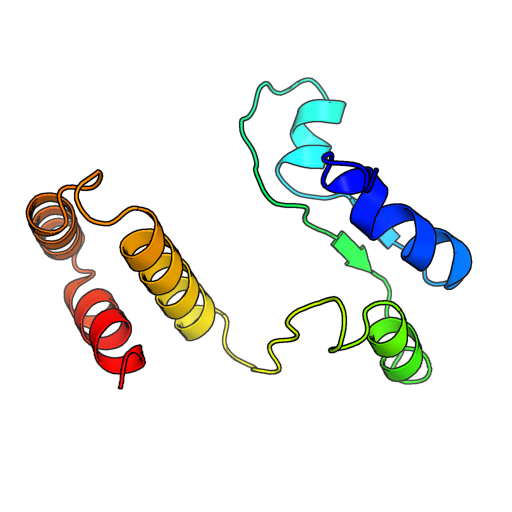72 1.00 52.25 69 PHE A CA 1
ATOM 521 C C . PHE A 1 69 ? -11.676 -3.111 -8.212 1.00 52.25 69 PHE A C 1
ATOM 523 O O . PHE A 1 69 ? -10.613 -3.359 -7.646 1.00 52.25 69 PHE A O 1
ATOM 530 N N . GLN A 1 70 ? -12.615 -4.029 -8.478 1.00 48.56 70 GLN A N 1
ATOM 531 C CA . GLN A 1 70 ? -12.488 -5.486 -8.421 1.00 48.56 70 GLN A CA 1
ATOM 532 C C . GLN A 1 70 ? -11.675 -5.957 -9.636 1.00 48.56 70 GLN A C 1
ATOM 534 O O . GLN A 1 70 ? -12.149 -5.843 -10.759 1.00 48.56 70 GLN A O 1
ATOM 539 N N . GLY A 1 71 ? -10.471 -6.491 -9.412 1.00 49.06 71 GLY A N 1
ATOM 540 C CA . GLY A 1 71 ? -9.655 -7.116 -10.461 1.00 49.06 71 GLY A CA 1
ATOM 541 C C . GLY A 1 71 ? -8.166 -6.815 -10.309 1.00 49.06 71 GLY A C 1
ATOM 542 O O . GLY A 1 71 ? -7.676 -5.805 -10.803 1.00 49.06 71 GLY A O 1
ATOM 543 N N . ALA A 1 72 ? -7.428 -7.705 -9.638 1.00 56.41 72 ALA A N 1
ATOM 544 C CA . ALA A 1 72 ? -5.995 -7.539 -9.364 1.00 56.41 72 ALA A CA 1
ATOM 545 C C . ALA A 1 72 ? -5.121 -7.389 -10.631 1.00 56.41 72 ALA A C 1
ATOM 547 O O . ALA A 1 72 ? -4.066 -6.768 -10.567 1.00 56.41 72 ALA A O 1
ATOM 548 N N . SER A 1 73 ? -5.563 -7.911 -11.782 1.00 64.88 73 SER A N 1
ATOM 549 C CA . SER A 1 73 ? -4.794 -7.872 -13.035 1.00 64.88 73 SER A CA 1
ATOM 550 C C . SER A 1 73 ? -4.748 -6.480 -13.669 1.00 64.88 73 SER A C 1
ATOM 552 O O . SER A 1 73 ? -3.674 -6.021 -14.035 1.00 64.88 73 SER A O 1
ATOM 554 N N . GLU A 1 74 ? -5.876 -5.767 -13.757 1.00 64.88 74 GLU A N 1
ATOM 555 C CA . GLU A 1 74 ? -5.894 -4.417 -14.347 1.00 64.88 74 GLU A CA 1
ATOM 556 C C . GLU A 1 74 ? -5.120 -3.406 -13.492 1.00 64.88 74 GLU A C 1
ATOM 558 O O . GLU A 1 74 ? -4.523 -2.472 -14.026 1.00 64.88 74 GLU A O 1
ATOM 563 N N . ARG A 1 75 ? -5.113 -3.584 -12.161 1.00 66.88 75 ARG A N 1
ATOM 564 C CA . ARG A 1 75 ? -4.385 -2.703 -11.237 1.00 66.88 75 ARG A CA 1
ATOM 565 C C . ARG A 1 75 ? -2.892 -2.700 -11.534 1.00 66.88 75 ARG A C 1
ATOM 567 O O . ARG A 1 75 ? -2.318 -1.630 -11.685 1.00 66.88 75 ARG A O 1
ATOM 574 N N . HIS A 1 76 ? -2.284 -3.877 -11.652 1.00 75.38 76 HIS A N 1
ATOM 575 C CA . HIS A 1 76 ? -0.849 -3.967 -11.908 1.00 75.38 76 HIS A CA 1
ATOM 576 C C . HIS A 1 76 ? -0.471 -3.308 -13.237 1.00 75.38 76 HIS A C 1
ATOM 578 O O . HIS A 1 76 ? 0.547 -2.630 -13.309 1.00 75.38 76 HIS A O 1
ATOM 584 N N . LEU A 1 77 ? -1.323 -3.420 -14.259 1.00 83.56 77 LEU A N 1
ATOM 585 C CA . LEU A 1 77 ? -1.086 -2.758 -15.541 1.00 83.56 77 LEU A CA 1
ATOM 586 C C . LEU A 1 77 ? -1.211 -1.231 -15.429 1.00 83.56 77 LEU A C 1
ATOM 588 O O . LEU A 1 77 ? -0.353 -0.508 -15.931 1.00 83.56 77 LEU A O 1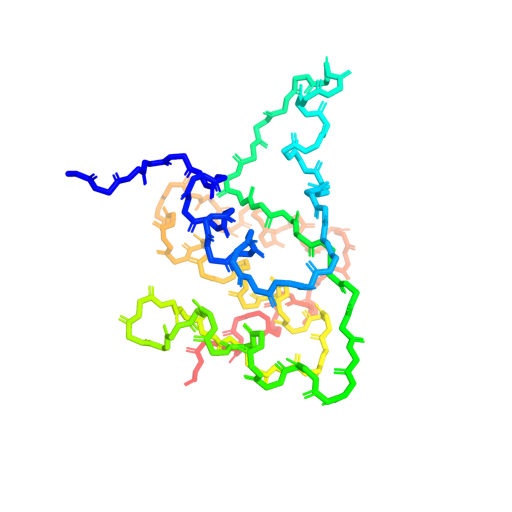
ATOM 592 N N . ARG A 1 78 ? -2.212 -0.710 -14.704 1.00 79.88 78 ARG A N 1
ATOM 593 C CA . ARG A 1 78 ? -2.317 0.740 -14.447 1.00 79.88 78 ARG A CA 1
ATOM 594 C C . ARG A 1 78 ? -1.131 1.276 -13.635 1.00 79.88 78 ARG A C 1
ATOM 596 O O . ARG A 1 78 ? -0.635 2.358 -13.948 1.00 79.88 78 ARG A O 1
ATOM 603 N N . ASP A 1 79 ? -0.658 0.524 -12.644 1.00 79.25 79 ASP A N 1
ATOM 604 C CA . ASP A 1 79 ? 0.481 0.907 -11.803 1.00 79.25 79 ASP A CA 1
ATOM 605 C C . ASP A 1 79 ? 1.788 0.928 -12.616 1.00 79.25 79 ASP A C 1
ATOM 607 O O . ASP A 1 79 ? 2.497 1.936 -12.603 1.00 79.25 79 ASP A O 1
ATOM 611 N N . VAL A 1 80 ? 2.068 -0.118 -13.410 1.00 83.00 80 VAL A N 1
ATOM 612 C CA . VAL A 1 80 ? 3.225 -0.147 -14.329 1.00 83.00 80 VAL A CA 1
ATOM 613 C C . VAL A 1 80 ? 3.153 1.021 -15.312 1.00 83.00 80 VAL A C 1
ATOM 615 O O . VAL A 1 80 ? 4.139 1.730 -15.502 1.00 83.00 80 VAL A O 1
ATOM 618 N N . ARG A 1 81 ? 1.976 1.314 -15.875 1.00 85.19 81 ARG A N 1
ATOM 619 C CA . ARG A 1 81 ? 1.789 2.465 -16.767 1.00 85.19 81 ARG A CA 1
ATOM 620 C C . ARG A 1 81 ? 2.096 3.795 -16.079 1.00 85.19 81 ARG A C 1
ATOM 622 O O . ARG A 1 81 ? 2.749 4.654 -16.673 1.00 85.19 81 ARG A O 1
ATOM 629 N N . ALA A 1 82 ? 1.617 3.987 -14.852 1.00 81.19 82 ALA A N 1
ATOM 630 C CA . ALA A 1 82 ? 1.887 5.192 -14.075 1.00 81.19 82 ALA A CA 1
ATOM 631 C C . ALA A 1 82 ? 3.386 5.335 -13.772 1.00 81.19 82 ALA A C 1
ATOM 633 O O . ALA A 1 82 ? 3.938 6.421 -13.940 1.00 81.19 82 ALA A O 1
ATOM 634 N N . MET A 1 83 ? 4.059 4.236 -13.418 1.00 82.00 83 MET A N 1
ATOM 635 C CA . MET A 1 83 ? 5.509 4.209 -13.223 1.00 82.00 83 MET A CA 1
ATOM 636 C C . MET A 1 83 ? 6.262 4.603 -14.494 1.00 82.00 83 MET A C 1
ATOM 638 O O . MET A 1 83 ? 7.102 5.496 -14.436 1.00 82.00 83 MET A O 1
ATOM 642 N N . LEU A 1 84 ? 5.931 4.011 -15.647 1.00 87.06 84 LEU A N 1
ATOM 643 C CA . LEU A 1 84 ? 6.569 4.348 -16.926 1.00 87.06 84 LEU A CA 1
ATOM 644 C C . LEU A 1 84 ? 6.364 5.824 -17.301 1.00 87.06 84 LEU A C 1
ATOM 646 O O . LEU A 1 84 ? 7.286 6.463 -17.798 1.00 87.06 84 LEU A O 1
ATOM 650 N N . ARG A 1 85 ? 5.192 6.405 -17.003 1.00 83.88 85 ARG A N 1
ATOM 651 C CA . ARG A 1 85 ? 4.931 7.844 -17.207 1.00 83.88 85 ARG A CA 1
ATOM 652 C C . ARG A 1 85 ? 5.798 8.740 -16.323 1.00 83.88 85 ARG A C 1
ATOM 654 O O . ARG A 1 85 ? 6.248 9.780 -16.787 1.00 83.88 85 ARG A O 1
ATOM 661 N N . VAL A 1 86 ? 5.999 8.366 -15.059 1.00 81.06 86 VAL A N 1
ATOM 662 C CA . VAL A 1 86 ? 6.819 9.142 -14.110 1.00 81.06 86 VAL A CA 1
ATOM 663 C C . VAL A 1 86 ? 8.304 9.025 -14.441 1.00 81.06 86 VAL A C 1
ATOM 665 O O . VAL A 1 86 ? 9.030 10.012 -14.363 1.00 81.06 86 VAL A O 1
ATOM 668 N N . LEU A 1 87 ? 8.750 7.822 -14.798 1.00 80.12 87 LEU A N 1
ATOM 669 C CA . LEU A 1 87 ? 10.150 7.535 -15.084 1.00 80.12 87 LEU A CA 1
ATOM 670 C C . LEU A 1 87 ? 10.573 8.057 -16.465 1.00 80.12 87 LEU A C 1
ATOM 672 O O . LEU A 1 87 ? 11.732 8.439 -16.627 1.00 80.12 87 LEU A O 1
ATOM 676 N N . GLY A 1 88 ? 9.650 8.142 -17.429 1.00 81.56 88 GLY A N 1
ATOM 677 C CA . GLY A 1 88 ? 9.891 8.729 -18.747 1.00 81.56 88 GLY A CA 1
ATOM 678 C C . GLY A 1 88 ? 11.155 8.169 -19.402 1.00 81.56 88 GLY A C 1
ATOM 679 O O . GLY A 1 88 ? 11.370 6.959 -19.415 1.00 81.56 88 GLY A O 1
ATOM 680 N N . ASP A 1 89 ? 12.033 9.060 -19.860 1.00 88.75 89 ASP A N 1
ATOM 681 C CA . ASP A 1 89 ? 13.268 8.713 -20.577 1.00 88.75 89 ASP A CA 1
ATOM 682 C C . ASP A 1 89 ? 14.333 8.011 -19.707 1.00 88.75 89 ASP A C 1
ATOM 684 O O . ASP A 1 89 ? 15.376 7.601 -20.213 1.00 88.75 89 ASP A O 1
ATOM 688 N N . THR A 1 90 ? 14.112 7.873 -18.392 1.00 89.38 90 THR A N 1
ATOM 689 C CA . THR A 1 90 ? 15.034 7.133 -17.505 1.00 89.38 90 THR A CA 1
ATOM 690 C C . THR A 1 90 ? 14.886 5.615 -17.616 1.00 89.38 90 THR A C 1
ATOM 692 O O . THR A 1 90 ? 15.720 4.879 -17.087 1.00 89.38 90 THR A O 1
ATOM 695 N N . VAL A 1 91 ? 13.845 5.143 -18.307 1.00 87.44 91 VAL A N 1
ATOM 696 C CA . VAL A 1 91 ? 13.556 3.727 -18.527 1.00 87.44 91 VAL A CA 1
ATOM 697 C C . VAL A 1 91 ? 13.547 3.432 -20.022 1.00 87.44 91 VAL A C 1
ATOM 699 O O . VAL A 1 91 ? 12.844 4.080 -20.794 1.00 87.44 91 VAL A O 1
ATOM 702 N N . ASP A 1 92 ? 14.293 2.406 -20.429 1.00 92.88 92 ASP A N 1
ATOM 703 C CA . ASP A 1 92 ? 14.247 1.886 -21.794 1.00 92.88 92 ASP A CA 1
ATOM 704 C C . ASP A 1 92 ? 12.981 1.037 -21.987 1.00 92.88 92 ASP A C 1
ATOM 706 O O . ASP A 1 92 ? 12.945 -0.167 -21.725 1.00 92.88 92 ASP A O 1
ATOM 710 N N . VAL A 1 93 ? 11.908 1.700 -22.415 1.00 90.50 93 VAL A N 1
ATOM 711 C CA . VAL A 1 93 ? 10.606 1.068 -22.661 1.00 90.50 93 VAL A CA 1
ATOM 712 C C . VAL A 1 93 ? 10.688 0.027 -23.782 1.00 90.50 93 VAL A C 1
ATOM 714 O O . VAL A 1 93 ? 9.984 -0.977 -23.723 1.00 90.50 93 VAL A O 1
ATOM 717 N N . ALA A 1 94 ? 11.564 0.219 -24.774 1.00 91.50 94 ALA A N 1
ATOM 718 C CA . ALA A 1 94 ? 11.725 -0.731 -25.871 1.00 91.50 94 ALA A CA 1
ATOM 719 C C . ALA A 1 94 ? 12.375 -2.036 -25.390 1.00 91.50 94 ALA A C 1
ATOM 721 O O . ALA A 1 94 ? 11.951 -3.120 -25.791 1.00 91.50 94 ALA A O 1
ATOM 722 N N . ALA A 1 95 ? 13.352 -1.945 -24.484 1.00 93.25 95 ALA A N 1
ATOM 723 C CA . ALA A 1 95 ? 13.921 -3.118 -23.828 1.00 93.25 95 ALA A CA 1
ATOM 724 C C . ALA A 1 95 ? 12.882 -3.847 -22.959 1.00 93.25 95 ALA A C 1
ATOM 726 O O . ALA A 1 95 ? 12.783 -5.070 -23.020 1.00 93.25 95 ALA A O 1
ATOM 727 N N . LEU A 1 96 ? 12.064 -3.113 -22.196 1.00 91.69 96 LEU A N 1
ATOM 728 C CA . LEU A 1 96 ? 11.000 -3.716 -21.385 1.00 91.69 96 LEU A CA 1
ATOM 729 C C . LEU A 1 96 ? 9.926 -4.412 -22.232 1.00 91.69 96 LEU A C 1
ATOM 731 O O . LEU A 1 96 ? 9.484 -5.496 -21.858 1.00 91.69 96 LEU A O 1
ATOM 735 N N . GLN A 1 97 ? 9.547 -3.829 -23.374 1.00 93.38 97 GLN A N 1
ATOM 736 C CA . GLN A 1 97 ? 8.654 -4.466 -24.343 1.00 93.38 97 GLN A CA 1
ATOM 737 C C . GLN A 1 97 ? 9.252 -5.777 -24.860 1.00 93.38 97 GLN A C 1
ATOM 739 O O . GLN A 1 97 ? 8.579 -6.804 -24.874 1.00 93.38 97 GLN A O 1
ATOM 744 N N . HIS A 1 98 ? 10.530 -5.757 -25.250 1.00 95.88 98 HIS A N 1
ATOM 745 C CA . HIS A 1 98 ? 11.210 -6.952 -25.737 1.00 95.88 98 HIS A CA 1
ATOM 746 C C . HIS A 1 98 ? 11.210 -8.078 -24.694 1.00 95.88 98 HIS A C 1
ATOM 748 O O . HIS A 1 98 ? 10.893 -9.222 -25.016 1.00 95.88 98 HIS A O 1
ATOM 754 N N . GLU A 1 99 ? 11.508 -7.758 -23.435 1.00 95.31 99 GLU A N 1
ATOM 755 C CA . GLU A 1 99 ? 11.464 -8.733 -22.343 1.00 95.31 99 GLU A CA 1
ATOM 756 C C . GLU A 1 99 ? 10.039 -9.237 -22.074 1.00 95.31 99 GLU A C 1
ATOM 758 O O . GLU A 1 99 ? 9.839 -10.433 -21.856 1.00 95.31 99 GLU A O 1
ATOM 763 N N . ALA A 1 100 ? 9.028 -8.364 -22.143 1.00 91.44 100 ALA A N 1
ATOM 764 C CA . ALA A 1 100 ? 7.630 -8.769 -22.022 1.00 91.44 100 ALA A CA 1
ATOM 765 C C . ALA A 1 100 ? 7.240 -9.778 -23.115 1.00 91.44 100 ALA A C 1
ATOM 767 O O . ALA A 1 100 ? 6.582 -10.777 -22.815 1.00 91.44 100 ALA A O 1
ATOM 768 N N . ASP A 1 101 ? 7.705 -9.579 -24.350 1.00 94.50 101 ASP A N 1
ATOM 769 C CA . ASP A 1 101 ? 7.493 -10.518 -25.454 1.00 94.50 101 ASP A CA 1
ATOM 770 C C . ASP A 1 101 ? 8.183 -11.865 -25.206 1.00 94.50 101 ASP A C 1
ATOM 772 O O . ASP A 1 101 ? 7.564 -12.920 -25.365 1.00 94.50 101 ASP A O 1
ATOM 776 N N . VAL A 1 102 ? 9.439 -11.853 -24.746 1.00 95.69 102 VAL A N 1
ATOM 777 C CA . VAL A 1 102 ? 10.189 -13.073 -24.392 1.00 95.69 102 VAL A CA 1
ATOM 778 C C . VAL A 1 102 ? 9.488 -13.861 -23.279 1.00 95.69 102 VAL A C 1
ATOM 780 O O . VAL A 1 102 ? 9.480 -15.094 -23.301 1.00 95.69 102 VAL A O 1
ATOM 783 N N . MET A 1 103 ? 8.860 -13.171 -22.326 1.00 90.56 103 MET A N 1
ATOM 784 C CA . MET A 1 103 ? 8.117 -13.783 -21.219 1.00 90.56 103 MET A CA 1
ATOM 785 C C . MET A 1 103 ? 6.680 -14.195 -21.584 1.00 90.56 103 MET A C 1
ATOM 787 O O . MET A 1 103 ? 5.983 -14.765 -20.743 1.00 90.56 103 MET A O 1
ATOM 791 N N . GLY A 1 104 ? 6.223 -13.936 -22.815 1.00 91.56 104 GLY A N 1
ATOM 792 C CA . GLY A 1 104 ? 4.857 -14.239 -23.254 1.00 91.56 104 GLY A CA 1
ATOM 793 C C . GLY A 1 104 ? 3.791 -13.333 -22.625 1.00 91.56 104 GLY A C 1
ATOM 794 O O . GLY A 1 104 ? 2.648 -13.754 -22.453 1.00 91.56 104 GLY A O 1
ATOM 795 N N . LEU A 1 105 ? 4.169 -12.106 -22.259 1.00 91.19 105 LEU A N 1
ATOM 796 C CA . LEU A 1 105 ? 3.321 -11.099 -21.616 1.00 91.19 105 LEU A CA 1
ATOM 797 C C . LEU A 1 105 ? 2.831 -10.007 -22.585 1.00 91.19 105 LEU A C 1
ATOM 799 O O . LEU A 1 105 ? 2.340 -8.969 -22.141 1.00 91.19 105 LEU A O 1
ATOM 803 N N . SER A 1 106 ? 2.935 -10.221 -23.900 1.00 91.12 106 SER A N 1
ATOM 804 C CA . SER A 1 106 ? 2.564 -9.227 -24.922 1.00 91.12 106 SER A CA 1
ATOM 805 C C . SER A 1 106 ? 1.114 -8.746 -24.783 1.00 91.12 106 SER A C 1
ATOM 807 O O . SER A 1 106 ? 0.850 -7.553 -24.867 1.00 91.12 106 SER A O 1
ATOM 809 N N . ALA A 1 107 ? 0.172 -9.644 -24.467 1.00 87.12 107 ALA A N 1
ATOM 810 C CA . ALA A 1 107 ? -1.236 -9.281 -24.278 1.00 87.12 107 ALA A CA 1
ATOM 811 C C . ALA A 1 107 ? -1.450 -8.342 -23.076 1.00 87.12 107 ALA A C 1
ATOM 813 O O . ALA A 1 107 ? -2.278 -7.435 -23.115 1.00 87.12 107 ALA A O 1
ATOM 814 N N . GLN A 1 108 ? -0.697 -8.547 -21.995 1.00 89.50 108 GLN A N 1
ATOM 815 C CA . GLN A 1 108 ? -0.717 -7.681 -20.821 1.00 89.50 108 GLN A CA 1
ATOM 816 C C . GLN A 1 108 ? -0.083 -6.324 -21.125 1.00 89.50 108 GLN A C 1
ATOM 818 O O . GLN A 1 108 ? -0.560 -5.312 -20.615 1.00 89.50 108 GLN A O 1
ATOM 823 N N . TRP A 1 109 ? 0.965 -6.292 -21.950 1.00 91.19 109 TRP A N 1
ATOM 824 C CA . TRP A 1 109 ? 1.567 -5.039 -22.386 1.00 91.19 109 TRP A CA 1
ATOM 825 C C . TRP A 1 109 ? 0.611 -4.212 -23.250 1.00 91.19 109 TRP A C 1
ATOM 827 O O . TRP A 1 109 ? 0.387 -3.038 -22.965 1.00 91.19 109 TRP A O 1
ATOM 837 N N . GLU A 1 110 ? -0.016 -4.831 -24.251 1.00 90.88 110 GLU A N 1
ATOM 838 C CA . GLU A 1 110 ? -1.029 -4.180 -25.090 1.00 90.88 110 GLU A CA 1
ATOM 839 C C . GLU A 1 110 ? -2.188 -3.635 -24.240 1.00 90.88 110 GLU A C 1
ATOM 841 O O . GLU A 1 110 ? -2.618 -2.492 -24.405 1.00 90.88 110 GLU A O 1
ATOM 846 N N . GLU A 1 111 ? -2.655 -4.419 -23.264 1.00 88.88 111 GLU A N 1
ATOM 847 C CA . GLU A 1 111 ? -3.689 -3.981 -22.328 1.00 88.88 111 GLU A CA 1
ATOM 848 C C . GLU A 1 111 ? -3.217 -2.805 -21.454 1.00 88.88 111 GLU A C 1
ATOM 850 O O . GLU A 1 111 ? -3.956 -1.839 -21.262 1.00 88.88 111 GLU A O 1
ATOM 855 N N . MET A 1 112 ? -1.974 -2.830 -20.962 1.00 88.69 112 MET A N 1
ATOM 856 C CA . MET A 1 112 ? -1.368 -1.724 -20.212 1.00 88.69 112 MET A CA 1
ATOM 857 C C . MET A 1 112 ? -1.320 -0.426 -21.031 1.00 88.69 112 MET A C 1
ATOM 859 O O . MET A 1 112 ? -1.589 0.653 -20.492 1.00 88.69 112 MET A O 1
ATOM 863 N N . GLU A 1 113 ? -0.982 -0.501 -22.319 1.00 86.81 113 GLU A N 1
ATOM 864 C CA . GLU A 1 113 ? -0.970 0.662 -23.209 1.00 86.81 113 GLU A CA 1
ATOM 865 C C . GLU A 1 113 ? -2.378 1.210 -23.460 1.00 86.81 113 GLU A C 1
ATOM 867 O O . GLU A 1 113 ? -2.579 2.428 -23.387 1.00 86.81 113 GLU A O 1
ATOM 872 N N . ARG A 1 114 ? -3.351 0.314 -23.671 1.00 84.19 114 ARG A N 1
ATOM 873 C CA . ARG A 1 114 ? -4.765 0.631 -23.927 1.00 84.19 114 ARG A CA 1
ATOM 874 C C . ARG A 1 114 ? -5.459 1.299 -22.744 1.00 84.19 114 ARG A C 1
ATOM 876 O O . ARG A 1 114 ? -6.300 2.169 -22.937 1.00 84.19 114 ARG A O 1
ATOM 883 N N . LEU A 1 115 ? -5.074 0.960 -21.513 1.00 75.00 115 LEU A N 1
ATOM 884 C CA . LEU A 1 115 ? -5.575 1.596 -20.285 1.00 75.00 115 LEU A CA 1
ATOM 885 C C . LEU A 1 115 ? -5.181 3.087 -20.147 1.00 75.00 115 LEU A C 1
ATOM 887 O O . LEU A 1 115 ? -5.471 3.705 -19.121 1.00 75.00 115 LEU A O 1
ATOM 891 N N . GLY A 1 116 ? -4.479 3.654 -21.136 1.00 59.62 116 GLY A N 1
ATOM 892 C CA . GLY A 1 116 ? -4.029 5.042 -21.180 1.00 59.62 116 GLY A CA 1
ATOM 893 C C . GLY A 1 116 ? -4.888 6.031 -21.983 1.00 59.62 116 GLY A C 1
ATOM 894 O O . GLY A 1 116 ? -4.506 7.205 -21.952 1.00 59.62 116 GLY A O 1
ATOM 895 N N . GLU A 1 117 ? -5.958 5.588 -22.663 1.00 50.44 117 GLU A N 1
ATOM 896 C CA . GLU A 1 117 ? -7.005 6.420 -23.312 1.00 50.44 117 GLU A CA 1
ATOM 897 C C . GLU A 1 117 ? -8.182 6.713 -22.367 1.00 50.44 117 GLU A C 1
ATOM 899 O O . GLU A 1 117 ? -8.668 7.868 -22.385 1.00 50.44 117 GLU A O 1
#

Foldseek 3Di:
DPDQDQCSVPVPLVVVLPWDKDWDDPVVCVVVPHDDDDNHIDMDTDDDPVSVVVSVVSQDVVHDPDDDDDDPLLVVLCVVLVVCVVCPPVDDVVVVCVVCVVVVNNVSNVSSVVVPD

Secondary structure (DSSP, 8-state):
----SHHHHHHHHHHHS---EEEEHHHHHHHTT-----SS-EEEE---TTTHHHHHHTS-TTTS-----S-HHHHHHHHHHHHHHHHGGGS-HHHHHHHHHHTT-HHHHHHHHHTT-